Protein AF-A0A0Q9P021-F1 (afdb_monomer_lite)

Foldseek 3Di:
DDDDDDDDDDDPPPPPQQQKKKKKWWQPPVVRDIDIDIGSDPVVNVVVQVVQVVDPPIGIDIDIDGNPPDDDDD

Structure (mmCIF, N/CA/C/O backbone):
data_AF-A0A0Q9P021-F1
#
_entry.id   AF-A0A0Q9P021-F1
#
loop_
_atom_site.group_PDB
_atom_site.id
_atom_site.type_symbol
_atom_site.label_atom_id
_atom_site.label_alt_id
_atom_site.label_comp_id
_atom_site.label_asym_id
_atom_site.label_entity_id
_atom_site.label_seq_id
_atom_site.pdbx_PDB_ins_code
_atom_site.Cartn_x
_atom_site.Cartn_y
_atom_site.Cartn_z
_atom_site.occupancy
_atom_site.B_iso_or_equiv
_atom_site.auth_seq_id
_atom_site.auth_comp_id
_atom_site.auth_asym_id
_atom_site.auth_atom_id
_atom_site.pdbx_PDB_model_num
A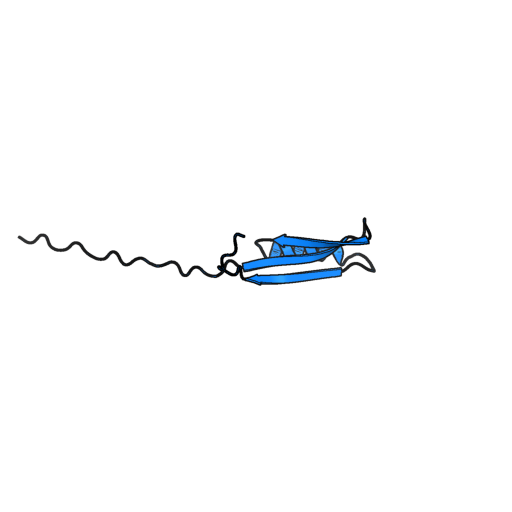TOM 1 N N . MET A 1 1 ? -28.332 17.761 57.095 1.00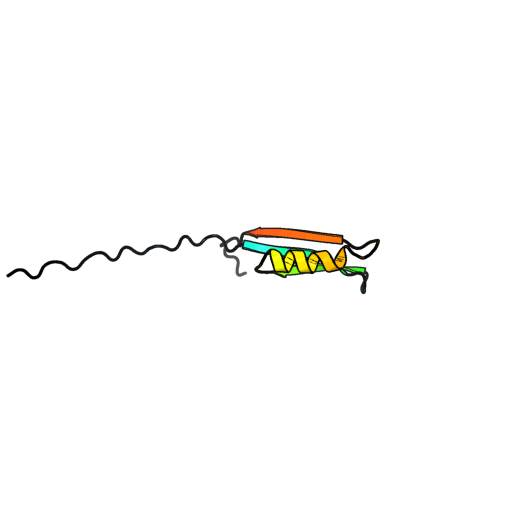 52.72 1 MET A N 1
ATOM 2 C CA . MET A 1 1 ? -29.345 17.980 56.044 1.00 52.72 1 MET A CA 1
ATOM 3 C C . MET A 1 1 ? -28.717 19.040 55.152 1.00 52.72 1 MET A C 1
ATOM 5 O O . MET A 1 1 ? -28.375 20.076 55.691 1.00 52.72 1 MET A O 1
ATOM 9 N N . GLU A 1 2 ? -28.238 18.801 53.938 1.00 46.22 2 GLU A N 1
ATOM 10 C CA . GLU A 1 2 ? -28.613 17.848 52.895 1.00 46.22 2 GLU A CA 1
ATOM 11 C C . GLU A 1 2 ? -27.362 17.136 52.350 1.00 46.22 2 GLU A C 1
ATOM 13 O O . GLU A 1 2 ? -26.352 17.766 52.043 1.00 46.22 2 GLU A O 1
ATOM 18 N N . LYS A 1 3 ? -27.454 15.813 52.196 1.00 53.94 3 LYS A N 1
ATOM 19 C CA . LYS A 1 3 ? -26.622 15.031 51.279 1.00 53.94 3 LYS A CA 1
ATOM 20 C C . LYS A 1 3 ? -27.448 14.787 50.019 1.00 53.94 3 LYS A C 1
ATOM 22 O O . LYS A 1 3 ? -28.304 13.918 50.053 1.00 53.94 3 LYS A O 1
ATOM 27 N N . HIS A 1 4 ? -27.191 15.517 48.945 1.00 48.59 4 HIS A N 1
ATOM 28 C CA . HIS A 1 4 ? -27.689 15.261 47.588 1.00 48.59 4 HIS A CA 1
ATOM 29 C C . HIS A 1 4 ? -26.555 15.751 46.662 1.00 48.59 4 HIS A C 1
ATOM 31 O O . HIS A 1 4 ? -25.991 16.803 46.926 1.00 48.59 4 HIS A O 1
ATOM 37 N N . GLN A 1 5 ? -26.081 15.069 45.626 1.00 54.94 5 GLN A N 1
ATOM 38 C CA . GLN A 1 5 ? -26.755 14.157 44.721 1.00 54.94 5 GLN A CA 1
ATOM 39 C C . GLN A 1 5 ? -25.655 13.426 43.920 1.00 54.94 5 GLN A C 1
ATOM 41 O O . GLN A 1 5 ? -24.827 14.059 43.270 1.00 54.94 5 GLN A O 1
ATOM 46 N N . ASP A 1 6 ? -25.652 12.098 43.986 1.00 48.84 6 ASP A N 1
ATOM 47 C CA . ASP A 1 6 ? -25.064 11.214 42.977 1.00 48.84 6 ASP A CA 1
ATOM 48 C C . ASP A 1 6 ? -25.857 11.380 41.671 1.00 48.84 6 ASP A C 1
ATOM 50 O O . ASP A 1 6 ? -27.088 11.379 41.753 1.00 48.84 6 ASP A O 1
ATOM 54 N N . SER A 1 7 ? -25.197 11.567 40.515 1.00 47.06 7 SER A N 1
ATOM 55 C CA . SER A 1 7 ? -25.617 11.078 39.178 1.00 47.06 7 SER A CA 1
ATOM 56 C C . SER A 1 7 ? -25.008 11.900 38.035 1.00 47.06 7 SER A C 1
ATOM 58 O O . SER A 1 7 ? -25.448 13.017 37.780 1.00 47.06 7 SER A O 1
ATOM 60 N N . ALA A 1 8 ? -24.077 11.306 37.282 1.00 48.12 8 ALA A N 1
ATOM 61 C CA . ALA A 1 8 ? -24.128 11.273 35.812 1.00 48.12 8 ALA A CA 1
ATOM 62 C C . ALA A 1 8 ? -22.969 10.430 35.253 1.00 48.12 8 ALA A C 1
ATOM 64 O O . ALA A 1 8 ? -21.965 10.934 34.754 1.00 48.12 8 ALA A O 1
ATOM 65 N N . SER A 1 9 ? -23.154 9.108 35.281 1.00 49.41 9 SER A N 1
ATOM 66 C CA . SER A 1 9 ? -22.611 8.252 34.228 1.00 49.41 9 SER A CA 1
ATOM 67 C C . SER A 1 9 ? -23.220 8.682 32.893 1.00 49.41 9 SER A C 1
ATOM 69 O O . SER A 1 9 ? -24.378 8.381 32.613 1.00 49.41 9 SER A O 1
ATOM 71 N N . ALA A 1 10 ? -22.437 9.335 32.044 1.00 49.97 10 ALA A N 1
ATOM 72 C CA . ALA A 1 10 ? -22.719 9.416 30.620 1.00 49.97 10 ALA A CA 1
ATOM 73 C C . ALA A 1 10 ? -21.476 8.946 29.873 1.00 49.97 10 ALA A C 1
ATOM 75 O O . ALA A 1 10 ? -20.583 9.715 29.542 1.00 49.97 10 ALA A O 1
ATOM 76 N N . ARG A 1 11 ? -21.441 7.623 29.693 1.00 53.28 11 ARG A N 1
ATOM 77 C CA . ARG A 1 11 ? -20.687 6.870 28.691 1.00 53.28 11 ARG A CA 1
ATOM 78 C C . ARG A 1 11 ? -20.288 7.766 27.515 1.00 53.28 11 ARG A C 1
ATOM 80 O O . ARG A 1 11 ? -21.093 7.966 26.605 1.00 53.28 11 ARG A O 1
ATOM 87 N N . THR A 1 12 ? -19.051 8.253 27.495 1.00 49.75 12 THR A N 1
ATOM 88 C CA . THR A 1 12 ? -18.447 8.674 26.235 1.00 49.75 12 THR A CA 1
ATOM 89 C C . THR A 1 12 ? -18.224 7.381 25.474 1.00 49.75 12 THR A C 1
ATOM 91 O O . THR A 1 12 ? -17.228 6.688 25.664 1.00 49.75 12 THR A O 1
ATOM 94 N N . ALA A 1 13 ? -19.235 6.988 24.700 1.00 51.50 13 ALA A N 1
ATOM 95 C CA . ALA A 1 13 ? -19.061 6.080 23.591 1.00 51.50 13 ALA A CA 1
ATOM 96 C C . ALA A 1 13 ? -17.948 6.703 22.751 1.00 51.50 13 ALA A C 1
ATOM 98 O O . ALA A 1 13 ? -18.182 7.675 22.035 1.00 51.50 13 ALA A O 1
ATOM 99 N N . GLY A 1 14 ? -16.716 6.234 22.964 1.00 46.88 14 GLY A N 1
ATOM 100 C CA . GLY A 1 14 ? -15.593 6.602 22.130 1.00 46.88 14 GLY A CA 1
ATOM 101 C C . GLY A 1 14 ? -16.039 6.290 20.721 1.00 46.88 14 GLY A C 1
ATOM 102 O O . GLY A 1 14 ? -16.387 5.146 20.431 1.00 46.88 14 GLY A O 1
ATOM 103 N N . THR A 1 15 ? -16.155 7.324 19.895 1.00 49.44 15 THR A N 1
ATOM 104 C CA . THR A 1 15 ? -16.374 7.182 18.467 1.00 49.44 15 THR A CA 1
ATOM 105 C C . THR A 1 15 ? -15.347 6.163 18.011 1.00 49.44 15 THR A C 1
ATOM 107 O O . THR A 1 15 ? -14.155 6.467 18.012 1.00 49.44 15 THR A O 1
ATOM 110 N N . GLN A 1 16 ? -15.780 4.933 17.732 1.00 53.03 16 GLN A N 1
ATOM 111 C CA . GLN A 1 16 ? -14.911 3.917 17.170 1.00 53.03 16 GLN A CA 1
ATOM 112 C C . GLN A 1 16 ? -14.670 4.381 15.743 1.00 53.03 16 GLN A C 1
ATOM 114 O O . GLN A 1 16 ? -15.394 4.020 14.818 1.00 53.03 16 GLN A O 1
ATOM 119 N N . GLN A 1 17 ? -13.732 5.321 15.608 1.00 55.94 17 GLN A N 1
ATOM 120 C CA . GLN A 1 17 ? -13.187 5.724 14.334 1.00 55.94 17 GLN A CA 1
ATOM 121 C C . GLN A 1 17 ? -12.766 4.415 13.671 1.00 55.94 17 GLN A C 1
ATOM 123 O O . GLN A 1 17 ? -12.112 3.599 14.332 1.00 55.94 17 GLN A O 1
ATOM 128 N N . PRO A 1 18 ? -13.221 4.144 12.439 1.00 59.59 18 PRO A N 1
ATOM 129 C CA . PRO A 1 18 ? -12.731 2.981 11.724 1.00 59.59 18 PRO A CA 1
ATOM 130 C C . P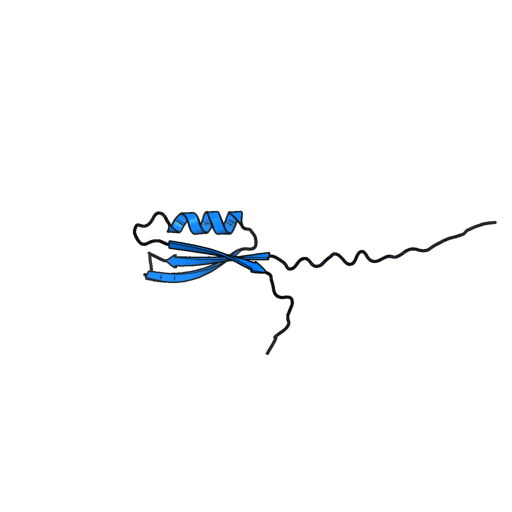RO A 1 18 ? -11.204 3.057 11.754 1.00 59.59 18 PRO A C 1
ATOM 132 O O . PRO A 1 18 ? -10.630 4.086 11.395 1.00 59.59 18 PRO A O 1
ATOM 135 N N . ALA A 1 19 ? -10.564 2.023 12.306 1.00 80.25 19 ALA A N 1
ATOM 136 C CA . ALA A 1 19 ? -9.114 1.965 12.325 1.00 80.25 19 ALA A CA 1
ATOM 137 C C . ALA A 1 19 ? -8.665 2.005 10.862 1.00 80.25 19 ALA A C 1
ATOM 139 O O . ALA A 1 19 ? -9.121 1.195 10.054 1.00 80.25 19 ALA A O 1
ATOM 140 N N . LEU A 1 20 ? -7.878 3.011 10.498 1.00 89.06 20 LEU A N 1
ATOM 141 C CA . LEU A 1 20 ? -7.283 3.100 9.175 1.00 89.06 20 LEU A CA 1
ATOM 142 C C . LEU A 1 20 ? -6.009 2.253 9.191 1.00 89.06 20 LEU A C 1
ATOM 144 O O . LEU A 1 20 ? -5.243 2.330 10.148 1.00 89.06 20 LEU A O 1
ATOM 148 N N . TYR A 1 21 ? -5.808 1.459 8.149 1.00 93.12 21 TYR A N 1
ATOM 149 C CA . TYR A 1 21 ? -4.563 0.750 7.881 1.00 93.12 21 TYR A CA 1
ATOM 150 C C . TYR A 1 21 ? -4.141 1.022 6.440 1.00 93.12 21 TYR A C 1
ATOM 152 O O . TYR A 1 21 ? -4.929 1.503 5.623 1.00 93.12 21 TYR A O 1
ATOM 160 N N . TRP A 1 22 ? -2.885 0.745 6.133 1.00 95.69 22 TRP A N 1
ATOM 161 C CA . TRP A 1 22 ? -2.296 0.972 4.828 1.00 95.69 22 TRP A CA 1
ATOM 162 C C . TRP A 1 22 ? -1.807 -0.344 4.262 1.00 95.69 22 TRP A C 1
ATOM 164 O O . TRP A 1 22 ? -1.108 -1.084 4.944 1.00 95.69 22 TRP A O 1
ATOM 174 N N . GLU A 1 23 ? -2.135 -0.624 3.012 1.00 97.00 23 GLU A N 1
ATOM 175 C CA . GLU A 1 23 ? -1.526 -1.723 2.272 1.00 97.00 23 GLU A CA 1
ATOM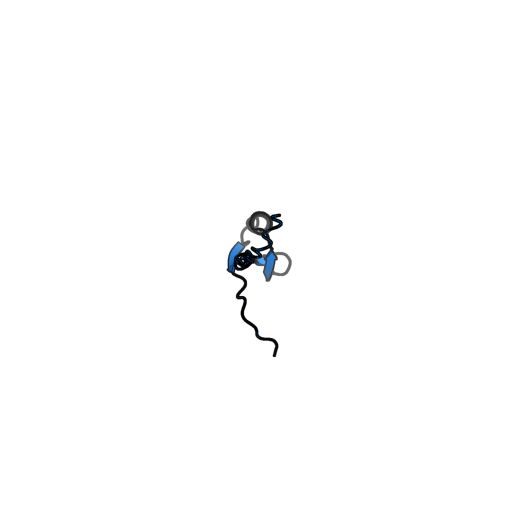 176 C C . GLU A 1 23 ? -0.531 -1.157 1.268 1.00 97.00 23 GLU A C 1
ATOM 178 O O . GLU A 1 23 ? -0.811 -0.179 0.577 1.00 97.00 23 GLU A O 1
ATOM 183 N N . VAL A 1 24 ? 0.645 -1.774 1.190 1.00 97.50 24 VAL A N 1
ATOM 184 C CA . VAL A 1 24 ? 1.620 -1.497 0.143 1.00 97.50 24 VAL A CA 1
ATOM 185 C C . VAL A 1 24 ? 1.699 -2.696 -0.778 1.00 97.50 24 VAL A C 1
ATOM 187 O O . VAL A 1 24 ? 2.184 -3.753 -0.375 1.00 97.50 24 VAL A O 1
ATOM 190 N N . THR A 1 25 ? 1.261 -2.520 -2.021 1.00 97.38 25 THR A N 1
ATOM 191 C CA . THR A 1 25 ? 1.430 -3.518 -3.083 1.00 97.38 25 THR A CA 1
ATOM 192 C C . THR A 1 25 ? 2.628 -3.142 -3.942 1.00 97.38 25 THR A C 1
ATOM 194 O O . THR A 1 25 ? 2.696 -2.022 -4.441 1.00 97.38 25 THR A O 1
ATOM 197 N N . TYR A 1 26 ? 3.584 -4.050 -4.124 1.00 95.50 26 TYR A N 1
ATOM 198 C CA . TYR A 1 26 ? 4.855 -3.754 -4.788 1.00 95.50 26 TYR A CA 1
ATOM 199 C C . TYR A 1 26 ? 5.370 -4.925 -5.626 1.00 95.50 26 TYR A C 1
ATOM 201 O O . TYR A 1 26 ? 5.017 -6.084 -5.388 1.00 95.50 26 TYR A O 1
ATOM 209 N N . LEU A 1 27 ? 6.236 -4.618 -6.597 1.00 94.00 27 LEU A N 1
ATOM 210 C CA . LEU A 1 27 ? 7.038 -5.620 -7.298 1.00 94.00 27 LEU A CA 1
ATOM 211 C C . LEU A 1 27 ? 8.298 -5.935 -6.485 1.00 94.00 27 LEU A C 1
ATOM 213 O O . LEU A 1 27 ? 9.195 -5.105 -6.344 1.00 94.00 27 LEU A O 1
ATOM 217 N N . ASP A 1 28 ? 8.376 -7.158 -5.978 1.00 90.38 28 ASP A N 1
ATOM 218 C CA . ASP A 1 28 ? 9.576 -7.725 -5.378 1.00 90.38 28 ASP A CA 1
ATOM 219 C C . ASP A 1 28 ? 10.539 -8.118 -6.508 1.00 90.38 28 ASP A C 1
ATOM 221 O O . ASP A 1 28 ? 10.341 -9.125 -7.194 1.00 90.38 28 ASP A O 1
ATOM 225 N N . ALA A 1 29 ? 11.545 -7.275 -6.751 1.00 85.38 29 ALA A N 1
ATOM 226 C CA . ALA A 1 29 ? 12.488 -7.436 -7.856 1.00 85.38 29 ALA A CA 1
ATOM 227 C C . ALA A 1 29 ? 13.411 -8.657 -7.689 1.00 85.38 29 ALA A C 1
ATOM 229 O O . ALA A 1 29 ? 13.878 -9.198 -8.690 1.00 85.38 29 ALA A O 1
ATOM 230 N N . ASP A 1 30 ? 13.634 -9.123 -6.455 1.00 86.56 30 ASP A N 1
ATOM 231 C CA . ASP A 1 30 ? 14.486 -10.282 -6.175 1.00 86.56 30 ASP A CA 1
ATOM 232 C C . ASP A 1 30 ? 13.838 -11.588 -6.651 1.00 86.56 30 ASP A C 1
ATOM 234 O O . ASP A 1 30 ? 14.522 -12.502 -7.115 1.00 86.56 30 ASP A O 1
ATOM 238 N N . CYS A 1 31 ? 12.508 -11.686 -6.561 1.00 87.25 31 CYS A N 1
ATOM 239 C CA . CYS A 1 31 ? 11.766 -12.877 -6.983 1.00 87.25 31 CYS A CA 1
ATOM 240 C C . CYS A 1 31 ? 10.847 -12.666 -8.197 1.00 87.25 31 CYS A C 1
ATOM 242 O O . CYS A 1 31 ? 10.258 -13.635 -8.685 1.00 87.25 31 CYS A O 1
ATOM 244 N N . GLY A 1 32 ? 10.720 -11.431 -8.689 1.00 89.62 32 GLY A N 1
ATOM 245 C CA . GLY A 1 32 ? 9.853 -11.055 -9.807 1.00 89.62 32 GLY A CA 1
ATOM 246 C C . GLY A 1 32 ? 8.361 -11.202 -9.501 1.00 89.62 32 GLY A C 1
ATOM 247 O O . GLY A 1 32 ? 7.575 -11.475 -10.409 1.00 89.62 32 GLY A O 1
ATOM 248 N N . ARG A 1 33 ? 7.958 -11.095 -8.228 1.00 93.12 33 ARG A N 1
ATOM 249 C CA . ARG A 1 33 ? 6.569 -11.318 -7.795 1.00 93.12 33 ARG A CA 1
ATOM 250 C C . ARG A 1 33 ? 5.943 -10.054 -7.245 1.00 93.12 33 ARG A C 1
ATOM 252 O O . ARG A 1 33 ? 6.601 -9.252 -6.598 1.00 93.12 33 ARG A O 1
ATOM 259 N N . VAL A 1 34 ? 4.637 -9.932 -7.441 1.00 95.31 34 VAL A N 1
ATOM 260 C CA . VAL A 1 34 ? 3.845 -8.913 -6.754 1.00 95.31 34 VAL A CA 1
ATOM 261 C C . VAL A 1 34 ? 3.535 -9.399 -5.342 1.00 95.31 34 VAL A C 1
ATOM 263 O O . VAL A 1 34 ? 3.133 -10.551 -5.155 1.00 95.31 34 VAL A O 1
ATOM 266 N N . ARG A 1 35 ? 3.739 -8.528 -4.356 1.00 95.50 35 ARG A N 1
ATOM 267 C CA . ARG A 1 35 ? 3.468 -8.785 -2.939 1.00 95.50 35 ARG A CA 1
ATOM 268 C C . ARG A 1 35 ? 2.688 -7.626 -2.334 1.00 95.50 35 ARG A C 1
ATOM 270 O O . ARG A 1 35 ? 2.760 -6.511 -2.842 1.00 95.50 35 ARG A O 1
ATOM 277 N N . THR A 1 36 ? 1.985 -7.907 -1.242 1.00 96.62 36 THR A N 1
ATOM 278 C CA . THR A 1 36 ? 1.215 -6.920 -0.483 1.00 96.62 36 THR A CA 1
ATOM 279 C C . THR A 1 36 ? 1.566 -7.049 0.991 1.00 96.62 36 THR A C 1
ATOM 281 O O . THR A 1 36 ? 1.569 -8.158 1.522 1.00 96.62 36 THR A O 1
ATOM 284 N N . GLU A 1 37 ? 1.871 -5.927 1.637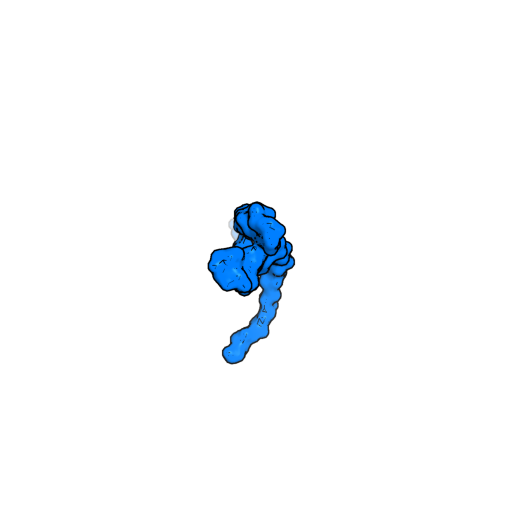 1.00 96.12 37 GLU A N 1
ATOM 285 C CA . GLU A 1 37 ? 2.187 -5.853 3.067 1.00 96.12 37 GLU A CA 1
ATOM 286 C C . GLU A 1 37 ? 1.315 -4.780 3.726 1.00 96.12 37 GLU A C 1
ATOM 288 O O . GLU A 1 37 ? 1.089 -3.721 3.141 1.00 96.12 37 GLU A O 1
ATOM 293 N N . ALA A 1 38 ? 0.819 -5.057 4.932 1.00 94.69 38 ALA A N 1
ATOM 294 C CA . ALA A 1 38 ? -0.067 -4.163 5.672 1.00 94.69 38 ALA A CA 1
ATOM 295 C C . ALA A 1 38 ? 0.680 -3.427 6.793 1.00 94.69 38 ALA A C 1
ATOM 297 O O . ALA A 1 38 ? 1.568 -3.983 7.441 1.00 94.69 38 ALA A O 1
ATOM 298 N N . PHE A 1 39 ? 0.287 -2.183 7.038 1.00 94.50 39 PHE A N 1
ATOM 299 C CA . PHE A 1 39 ? 0.884 -1.277 8.009 1.00 94.50 39 PHE A CA 1
ATOM 300 C C . PHE A 1 39 ? -0.208 -0.517 8.761 1.00 94.50 39 PHE A C 1
ATOM 302 O O . PHE A 1 39 ? -1.206 -0.109 8.176 1.00 94.50 39 PHE A O 1
ATOM 309 N N . ASP A 1 40 ? 0.015 -0.254 10.045 1.00 92.44 40 ASP A N 1
ATOM 310 C CA . ASP A 1 40 ? -0.879 0.570 10.872 1.00 92.44 40 ASP A CA 1
ATOM 311 C C . ASP A 1 40 ? -0.493 2.063 10.859 1.00 92.44 40 ASP A C 1
ATOM 313 O O . ASP A 1 40 ? -1.099 2.871 11.561 1.00 92.44 40 ASP A O 1
ATOM 317 N N . ASP A 1 41 ? 0.540 2.438 10.097 1.00 92.69 41 ASP A N 1
ATOM 318 C CA . ASP A 1 41 ? 1.069 3.801 10.019 1.00 92.69 41 ASP A CA 1
ATOM 319 C C . ASP A 1 41 ? 1.417 4.195 8.575 1.00 92.69 41 ASP A C 1
ATOM 321 O O . ASP A 1 41 ? 2.157 3.492 7.877 1.00 92.69 41 ASP A O 1
ATOM 325 N N . ALA A 1 42 ? 0.928 5.364 8.151 1.00 94.19 42 ALA A N 1
ATOM 326 C CA . ALA A 1 42 ? 1.170 5.907 6.815 1.00 94.19 42 ALA A CA 1
ATOM 327 C C . ALA A 1 42 ? 2.662 6.123 6.535 1.00 94.19 42 ALA A C 1
ATOM 329 O O . ALA A 1 42 ? 3.161 5.744 5.477 1.00 94.19 42 ALA A O 1
ATOM 330 N N . ALA A 1 43 ? 3.393 6.715 7.485 1.00 96.25 43 ALA A N 1
ATOM 331 C CA . ALA A 1 43 ? 4.798 7.055 7.279 1.00 96.25 43 ALA A CA 1
ATOM 332 C C . ALA A 1 43 ? 5.666 5.795 7.153 1.00 96.25 43 ALA A C 1
ATOM 334 O O . ALA A 1 43 ? 6.659 5.788 6.419 1.00 96.25 43 ALA A O 1
ATOM 335 N N . GLN A 1 44 ? 5.300 4.716 7.845 1.00 96.44 44 GLN A N 1
ATOM 336 C CA . GLN A 1 44 ? 5.930 3.413 7.698 1.00 96.44 44 GLN A CA 1
ATOM 337 C C . GLN A 1 44 ? 5.653 2.809 6.316 1.00 96.44 44 GLN A C 1
ATOM 339 O O . GLN A 1 44 ? 6.606 2.378 5.663 1.00 96.44 44 GLN A O 1
ATOM 344 N N . ALA A 1 45 ? 4.401 2.839 5.850 1.00 96.75 45 ALA A N 1
ATOM 345 C CA . ALA A 1 45 ? 4.013 2.356 4.524 1.00 96.75 45 ALA A CA 1
ATOM 346 C C . ALA A 1 45 ? 4.743 3.113 3.398 1.00 96.75 45 ALA A C 1
ATOM 348 O O . ALA A 1 45 ? 5.352 2.504 2.519 1.00 96.75 45 ALA A O 1
ATOM 349 N N . GLU A 1 46 ? 4.784 4.444 3.465 1.00 96.00 46 GLU A N 1
ATOM 350 C CA . GLU A 1 46 ? 5.490 5.289 2.493 1.00 96.00 46 GLU A CA 1
ATOM 351 C C . GLU A 1 46 ? 6.999 5.024 2.482 1.00 96.00 46 GLU A C 1
ATOM 353 O O . GLU A 1 46 ? 7.618 4.901 1.423 1.00 96.00 46 GLU A O 1
ATOM 358 N N . ARG A 1 47 ? 7.610 4.893 3.666 1.00 96.75 47 ARG A N 1
ATOM 359 C CA . ARG A 1 47 ? 9.045 4.601 3.792 1.00 96.75 47 ARG A CA 1
ATOM 360 C C . ARG A 1 47 ? 9.393 3.192 3.313 1.00 96.75 47 ARG A C 1
ATOM 362 O O . ARG A 1 47 ? 10.532 2.952 2.919 1.00 96.75 47 ARG A O 1
ATOM 369 N N . PHE A 1 48 ? 8.452 2.255 3.384 1.00 95.25 48 PHE A N 1
ATOM 370 C CA . PHE A 1 48 ? 8.601 0.937 2.783 1.00 95.25 48 PHE A CA 1
ATOM 371 C C . PHE A 1 48 ? 8.507 1.032 1.255 1.00 95.25 48 PHE A C 1
ATOM 373 O O . PHE A 1 48 ? 9.427 0.590 0.569 1.00 95.25 48 PHE A O 1
ATOM 380 N N . ALA A 1 49 ? 7.471 1.691 0.727 1.00 94.88 49 ALA A N 1
ATOM 381 C CA . ALA A 1 49 ? 7.256 1.880 -0.708 1.00 94.88 49 ALA A CA 1
ATOM 382 C C . ALA A 1 49 ? 8.439 2.577 -1.403 1.00 94.88 49 ALA A C 1
ATOM 384 O O . ALA A 1 49 ? 8.861 2.160 -2.484 1.00 94.88 49 ALA A O 1
ATOM 385 N N . SER A 1 50 ? 9.037 3.586 -0.759 1.00 93.81 50 SER A N 1
ATOM 386 C CA . SER A 1 50 ? 10.168 4.332 -1.322 1.00 93.81 50 SER A CA 1
ATOM 387 C C . SER A 1 50 ? 11.409 3.471 -1.586 1.00 93.81 50 SER A C 1
ATOM 389 O O . SER A 1 50 ? 12.224 3.821 -2.433 1.00 93.81 50 SER A O 1
ATOM 391 N N . ARG A 1 51 ? 11.548 2.311 -0.932 1.00 91.75 51 ARG A N 1
ATOM 392 C CA . ARG A 1 51 ? 12.667 1.387 -1.181 1.00 91.75 51 ARG A CA 1
ATOM 393 C C . ARG A 1 51 ? 12.572 0.709 -2.544 1.00 91.75 51 ARG A C 1
ATOM 395 O O . ARG A 1 51 ? 13.603 0.401 -3.131 1.00 91.75 51 ARG A O 1
ATOM 402 N N . TYR A 1 52 ? 11.358 0.505 -3.052 1.00 87.81 52 TYR A N 1
ATOM 403 C CA . TYR A 1 52 ? 11.112 -0.270 -4.269 1.00 87.81 52 TYR A CA 1
ATOM 404 C C . TYR A 1 52 ? 11.093 0.585 -5.539 1.00 87.81 52 TYR A C 1
ATOM 406 O O . TYR A 1 52 ? 11.326 0.058 -6.620 1.00 87.81 52 TYR A O 1
ATOM 414 N N . VAL A 1 53 ? 10.913 1.905 -5.428 1.00 80.75 53 VAL A N 1
ATOM 415 C CA . VAL A 1 53 ? 10.923 2.831 -6.582 1.00 80.75 53 VAL A CA 1
ATOM 416 C C . VAL A 1 53 ? 12.330 3.190 -7.083 1.00 80.75 53 VAL A C 1
ATOM 418 O O . VAL A 1 53 ? 12.471 3.881 -8.087 1.00 80.75 53 VAL A O 1
ATOM 421 N N . HIS A 1 54 ? 13.387 2.745 -6.394 1.00 82.00 54 HIS A N 1
ATOM 422 C CA . HIS A 1 54 ? 14.775 2.955 -6.828 1.00 82.00 54 HIS A CA 1
ATOM 423 C C . HIS A 1 54 ? 15.216 1.998 -7.947 1.00 82.00 54 HIS A C 1
ATOM 425 O O . HIS A 1 54 ? 16.237 2.244 -8.591 1.00 82.00 54 HIS A O 1
ATOM 431 N N . HIS A 1 55 ? 14.472 0.916 -8.183 1.00 80.31 55 HIS A N 1
ATOM 432 C CA . HIS A 1 55 ? 14.740 -0.015 -9.275 1.00 80.31 55 HIS A CA 1
ATOM 433 C C . HIS A 1 55 ? 14.088 0.480 -10.569 1.00 80.31 55 HIS A C 1
ATOM 435 O O . HIS A 1 55 ? 12.977 0.995 -10.540 1.00 80.31 55 HIS A O 1
ATOM 441 N N . GLN A 1 56 ? 14.762 0.288 -11.707 1.00 82.44 56 GLN A N 1
ATOM 442 C CA . GLN A 1 56 ? 14.304 0.774 -13.018 1.00 82.44 56 GLN A CA 1
ATOM 443 C C . GLN A 1 56 ? 12.882 0.306 -13.376 1.00 82.44 56 GLN A C 1
ATOM 445 O O . GLN A 1 56 ? 12.111 1.082 -13.933 1.00 82.44 56 GLN A O 1
ATOM 450 N N . ASP A 1 57 ? 12.540 -0.929 -13.007 1.00 85.44 57 ASP A N 1
ATOM 451 C CA . ASP A 1 57 ? 11.217 -1.529 -13.225 1.00 85.44 57 ASP A CA 1
ATOM 452 C C . ASP A 1 57 ? 10.386 -1.606 -11.930 1.00 85.44 57 ASP A C 1
ATOM 454 O O . ASP A 1 57 ? 9.296 -2.180 -11.899 1.00 85.44 57 ASP A O 1
ATOM 458 N N . GLY A 1 58 ? 10.926 -1.068 -10.835 1.00 88.00 58 GLY A N 1
ATOM 459 C CA . GLY A 1 58 ? 10.345 -1.160 -9.508 1.00 88.00 58 GLY A CA 1
ATOM 460 C C . GLY A 1 58 ? 9.191 -0.189 -9.322 1.00 88.00 58 GLY A C 1
ATOM 461 O O . GLY A 1 58 ? 9.265 0.990 -9.667 1.00 88.00 58 GLY A O 1
ATOM 462 N N . TRP A 1 59 ? 8.112 -0.690 -8.734 1.00 93.94 59 TRP A N 1
ATOM 463 C CA . TRP A 1 59 ? 6.946 0.106 -8.390 1.00 93.94 59 TRP A CA 1
ATOM 464 C C . TRP A 1 59 ? 6.361 -0.360 -7.061 1.00 93.94 59 TRP A C 1
ATOM 466 O O . TRP A 1 59 ? 6.490 -1.525 -6.673 1.00 93.94 59 TRP A O 1
ATOM 476 N N . ALA A 1 60 ? 5.708 0.573 -6.376 1.00 96.38 60 ALA A N 1
ATOM 477 C CA . ALA A 1 60 ? 4.934 0.328 -5.172 1.00 96.38 60 ALA A CA 1
ATOM 478 C C . ALA A 1 60 ? 3.713 1.257 -5.159 1.00 96.38 60 ALA A C 1
ATOM 480 O O . ALA A 1 60 ? 3.807 2.421 -5.551 1.00 96.38 60 ALA A O 1
ATOM 481 N N . ILE A 1 61 ? 2.576 0.734 -4.717 1.00 96.75 61 ILE A N 1
ATOM 482 C CA . ILE A 1 61 ? 1.298 1.429 -4.565 1.00 96.75 61 ILE A CA 1
ATOM 483 C C . ILE A 1 61 ? 0.957 1.404 -3.080 1.00 96.75 61 ILE A C 1
ATOM 485 O O . ILE A 1 61 ? 1.048 0.345 -2.466 1.00 96.75 61 ILE A O 1
ATOM 489 N N . VAL A 1 62 ? 0.591 2.555 -2.516 1.00 96.88 62 VAL A N 1
ATOM 490 C CA . VAL A 1 62 ? 0.159 2.682 -1.119 1.00 96.88 62 VAL A CA 1
ATOM 491 C C . VAL A 1 62 ? -1.333 2.991 -1.098 1.00 96.88 62 VAL A C 1
ATOM 493 O O . VAL A 1 62 ? -1.749 4.050 -1.567 1.00 96.88 62 VAL A O 1
ATOM 496 N N . ASP A 1 63 ? -2.123 2.090 -0.525 1.00 96.31 63 ASP A N 1
ATOM 497 C CA . ASP A 1 63 ? -3.571 2.213 -0.394 1.00 96.31 63 ASP A CA 1
ATOM 498 C C . ASP A 1 63 ? -3.951 2.470 1.067 1.00 96.31 63 ASP A C 1
ATOM 500 O O . ASP A 1 63 ? -3.559 1.722 1.958 1.00 96.31 63 ASP A O 1
ATOM 504 N N . ALA A 1 64 ? -4.737 3.519 1.329 1.00 94.38 64 ALA A N 1
ATOM 505 C CA . ALA A 1 64 ? -5.295 3.795 2.653 1.00 94.38 64 ALA A CA 1
ATOM 506 C C . ALA A 1 64 ? -6.679 3.139 2.787 1.00 94.38 64 ALA A C 1
ATOM 508 O O . ALA A 1 64 ? -7.645 3.545 2.134 1.00 94.38 64 ALA A O 1
ATOM 509 N N . LEU A 1 65 ? -6.784 2.135 3.655 1.00 91.19 65 LEU A N 1
ATOM 510 C CA . LEU A 1 65 ? -7.950 1.275 3.809 1.00 91.19 65 LEU A CA 1
ATOM 511 C C . LEU A 1 65 ? -8.599 1.456 5.182 1.00 91.19 65 LEU A C 1
ATOM 513 O O . LEU A 1 65 ? -7.959 1.429 6.228 1.00 91.19 65 LEU A O 1
ATOM 517 N N . GLN A 1 66 ? -9.919 1.610 5.186 1.00 88.62 66 GLN A N 1
ATOM 518 C CA . GLN A 1 66 ? -10.703 1.643 6.418 1.00 88.62 66 GLN A CA 1
ATOM 519 C C . GLN A 1 66 ? -10.992 0.206 6.861 1.00 88.62 66 GLN A C 1
ATOM 521 O O . GLN A 1 66 ? -11.549 -0.570 6.075 1.00 88.62 66 GLN A O 1
ATOM 526 N N . VAL A 1 67 ? -10.685 -0.155 8.114 1.00 79.19 67 VAL A N 1
ATOM 527 C CA . VAL A 1 67 ? -11.151 -1.424 8.689 1.00 79.19 67 VAL A CA 1
ATOM 528 C C . VAL A 1 67 ? -12.675 -1.395 8.674 1.00 79.19 67 VAL A C 1
ATOM 530 O O . VAL A 1 67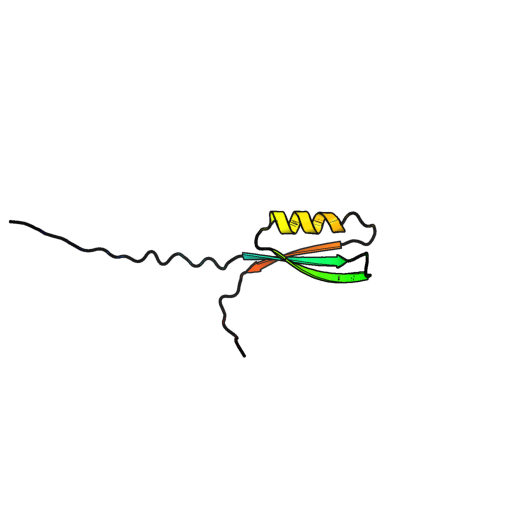 ? -13.326 -0.680 9.441 1.00 79.19 67 VAL A O 1
ATOM 533 N N . ARG A 1 68 ? -13.271 -2.190 7.782 1.00 64.75 68 ARG A N 1
ATOM 534 C CA . ARG A 1 68 ? -14.706 -2.445 7.822 1.00 64.75 68 ARG A CA 1
ATOM 535 C C . ARG A 1 68 ? -14.974 -3.226 9.103 1.00 64.75 68 ARG A C 1
ATOM 537 O O . ARG A 1 68 ? -14.688 -4.417 9.175 1.00 64.75 68 ARG A O 1
ATOM 544 N N . ALA A 1 69 ? -15.533 -2.563 10.113 1.00 60.00 69 ALA A N 1
ATOM 545 C CA . ALA A 1 69 ? -16.115 -3.225 11.274 1.00 60.00 69 ALA A CA 1
ATOM 546 C C . ALA A 1 69 ? -17.356 -4.015 10.811 1.00 60.00 69 ALA A C 1
ATOM 548 O O . ALA A 1 69 ? -18.488 -3.553 10.908 1.00 60.00 69 ALA A O 1
ATOM 549 N N . GLY A 1 70 ? -17.129 -5.180 10.205 1.00 54.12 70 GLY A N 1
ATOM 550 C CA . GLY A 1 70 ? -18.145 -5.959 9.509 1.00 54.12 70 GLY A CA 1
ATOM 551 C C . GLY A 1 70 ? -17.761 -7.429 9.454 1.00 54.12 70 GLY A C 1
ATOM 552 O O . GLY A 1 70 ? -17.087 -7.871 8.533 1.00 54.12 70 GLY A O 1
ATOM 553 N N . ARG A 1 71 ? -18.203 -8.152 10.486 1.00 52.31 71 ARG A N 1
ATOM 554 C CA . ARG A 1 71 ? -18.212 -9.610 10.671 1.00 52.31 71 ARG A CA 1
ATOM 555 C C . ARG A 1 71 ? -18.296 -10.413 9.362 1.00 52.31 71 ARG A C 1
ATOM 557 O O . ARG A 1 71 ? -19.303 -10.326 8.669 1.00 52.31 71 ARG A O 1
ATOM 564 N N . ALA A 1 72 ? -17.346 -11.324 9.165 1.00 38.09 72 ALA A N 1
ATOM 565 C CA . ALA A 1 72 ? -17.607 -12.651 8.606 1.00 38.09 72 ALA A CA 1
ATOM 566 C C . ALA A 1 72 ? -16.497 -13.615 9.054 1.00 38.09 72 ALA A C 1
ATOM 568 O O . ALA A 1 72 ? -15.506 -13.819 8.364 1.00 38.09 72 ALA A O 1
ATOM 569 N N . ALA A 1 73 ? -16.673 -14.186 10.248 1.00 42.16 73 ALA A N 1
ATOM 570 C CA . ALA A 1 73 ? -16.215 -15.549 10.470 1.00 42.16 73 ALA A CA 1
ATOM 571 C C . ALA A 1 73 ? -17.133 -16.455 9.637 1.00 42.16 73 ALA A C 1
ATOM 573 O O . ALA A 1 73 ? -18.357 -16.313 9.735 1.00 42.16 73 ALA A O 1
ATOM 574 N N . ALA A 1 74 ? -16.545 -17.320 8.819 1.00 39.84 74 ALA A N 1
ATOM 575 C CA . ALA A 1 74 ? -17.202 -18.467 8.206 1.00 39.84 74 ALA A CA 1
ATOM 576 C C . ALA A 1 74 ? -16.486 -19.726 8.694 1.00 39.84 74 ALA A C 1
ATOM 578 O O . ALA A 1 74 ? -15.238 -19.669 8.789 1.00 39.84 74 ALA A O 1
#

Secondary structure (DSSP, 8-state):
----------------PPPEEEEEEEEETTTTEEEEEEES-HHHHHHHHHHHTTSTT--EEEEEEE--------

Sequence (74 aa):
MEKHQDSASARTAGTQQPALYWEVTYLDADCGRVRTEAFDDAAQAERFASRYVHHQDGWAIVDALQVRAGRAAA

pLDDT: mean 78.01, std 20.18, range [38.09, 97.5]

Radius of gyration: 22.5 Å; chains: 1; bounding box: 44×36×69 Å